Protein AF-A0A4U9HFF2-F1 (afdb_monomer)

Mean predicted aligned error: 5.57 Å

Structure (mmCIF, N/CA/C/O backbone):
data_AF-A0A4U9HFF2-F1
#
_entry.id   AF-A0A4U9HFF2-F1
#
loop_
_atom_site.group_PDB
_atom_site.id
_atom_site.type_symbol
_atom_site.label_atom_id
_atom_site.label_alt_id
_atom_site.label_comp_id
_atom_site.label_asym_id
_atom_site.label_entity_id
_atom_site.label_seq_id
_atom_site.pdbx_PDB_ins_code
_atom_site.Cartn_x
_atom_site.Cartn_y
_atom_site.Cartn_z
_atom_site.occupancy
_atom_site.B_iso_or_equiv
_atom_site.auth_seq_id
_atom_site.auth_comp_id
_atom_site.auth_asym_id
_atom_site.auth_atom_id
_atom_site.pdbx_PDB_model_num
ATOM 1 N N . MET A 1 1 ? -16.037 4.080 0.004 1.00 86.56 1 MET A N 1
ATOM 2 C CA . MET A 1 1 ? -14.700 3.949 0.599 1.00 86.56 1 MET A CA 1
ATOM 3 C C . MET A 1 1 ? -14.165 2.612 0.148 1.00 86.56 1 MET A C 1
ATOM 5 O O . MET A 1 1 ? -14.878 1.626 0.295 1.00 86.56 1 MET A O 1
ATOM 9 N N . GLU A 1 2 ? -12.982 2.599 -0.439 1.00 92.25 2 GLU A N 1
ATOM 10 C CA . GLU A 1 2 ? -12.310 1.416 -0.987 1.00 92.25 2 GLU A CA 1
ATOM 11 C C . GLU A 1 2 ? -10.999 1.141 -0.233 1.00 92.25 2 GLU A C 1
ATOM 13 O O . GLU A 1 2 ? -10.560 1.969 0.568 1.00 92.25 2 GLU A O 1
ATOM 18 N N . HIS A 1 3 ? -10.375 -0.024 -0.452 1.00 93.19 3 HIS A N 1
ATOM 19 C CA . HIS A 1 3 ? -9.093 -0.349 0.183 1.00 93.19 3 HIS A CA 1
ATOM 20 C C . HIS A 1 3 ? -8.023 0.704 -0.135 1.00 93.19 3 HIS A C 1
ATOM 22 O O . HIS A 1 3 ? -7.874 1.140 -1.275 1.00 93.19 3 HIS A O 1
ATOM 28 N N . GLY A 1 4 ? -7.256 1.089 0.882 1.00 92.06 4 GLY A N 1
ATOM 29 C CA . GLY A 1 4 ? -6.234 2.128 0.793 1.00 92.06 4 GLY A CA 1
ATOM 30 C C . GLY A 1 4 ? -6.770 3.554 0.956 1.00 92.06 4 GLY A C 1
ATOM 31 O O . GLY A 1 4 ? -5.968 4.483 1.041 1.00 92.06 4 GLY A O 1
ATOM 32 N N . GLU A 1 5 ? -8.089 3.753 1.047 1.00 94.12 5 GLU A N 1
ATOM 33 C CA . GLU A 1 5 ? -8.682 5.066 1.305 1.00 94.12 5 GLU A CA 1
ATOM 34 C C . GLU A 1 5 ? -8.820 5.364 2.802 1.00 94.12 5 GLU A C 1
ATOM 36 O O . GLU A 1 5 ? -9.007 4.474 3.638 1.00 94.12 5 GLU A O 1
ATOM 41 N N . PHE A 1 6 ? -8.780 6.655 3.132 1.00 95.94 6 PHE A N 1
ATOM 42 C CA . PHE A 1 6 ? -9.095 7.159 4.462 1.00 95.94 6 PHE A CA 1
ATOM 43 C C . PHE A 1 6 ? -9.809 8.512 4.386 1.00 95.94 6 PHE A C 1
ATOM 45 O O . PHE A 1 6 ? -9.678 9.254 3.411 1.00 95.94 6 PHE A O 1
ATOM 52 N N . ALA A 1 7 ? -10.553 8.849 5.435 1.00 95.62 7 ALA A N 1
ATOM 53 C CA . ALA A 1 7 ? -11.247 10.118 5.580 1.00 95.62 7 ALA A CA 1
ATOM 54 C C . ALA A 1 7 ? -11.169 10.617 7.026 1.00 95.62 7 ALA A C 1
ATOM 56 O O . ALA A 1 7 ? -11.411 9.866 7.969 1.00 95.62 7 ALA A O 1
ATOM 57 N N . THR A 1 8 ? -10.883 11.906 7.203 1.00 95.75 8 THR A N 1
ATOM 58 C CA . THR A 1 8 ? -10.850 12.558 8.518 1.00 95.75 8 THR A CA 1
ATOM 59 C C . THR A 1 8 ? -12.093 13.415 8.734 1.00 95.75 8 THR A C 1
ATOM 61 O O . THR A 1 8 ? -12.532 14.146 7.843 1.00 95.75 8 THR A O 1
ATOM 64 N N . ARG A 1 9 ? -12.695 13.324 9.924 1.00 92.81 9 ARG A N 1
ATOM 65 C CA . ARG A 1 9 ? -13.892 14.082 10.321 1.00 92.81 9 ARG A CA 1
ATOM 66 C C . ARG A 1 9 ? -13.809 14.462 11.798 1.00 92.81 9 ARG A C 1
ATOM 68 O O . ARG A 1 9 ? -14.327 13.758 12.661 1.00 92.81 9 ARG A O 1
ATOM 75 N N . GLY A 1 10 ? -13.172 15.596 12.087 1.00 93.12 10 GLY A N 1
ATOM 76 C CA . GLY A 1 10 ? -12.954 16.038 13.466 1.00 93.12 10 GLY A CA 1
ATOM 77 C C . GLY A 1 10 ? -12.071 15.042 14.216 1.00 93.12 10 GLY A C 1
ATOM 78 O O . GLY A 1 10 ? -10.942 14.812 13.796 1.00 93.12 10 GLY A O 1
ATOM 79 N N . ALA A 1 11 ? -12.611 14.445 15.279 1.00 94.69 11 ALA A N 1
ATOM 80 C CA . ALA A 1 11 ? -11.945 13.419 16.083 1.00 94.69 11 ALA A CA 1
ATOM 81 C C . ALA A 1 11 ? -12.014 12.002 1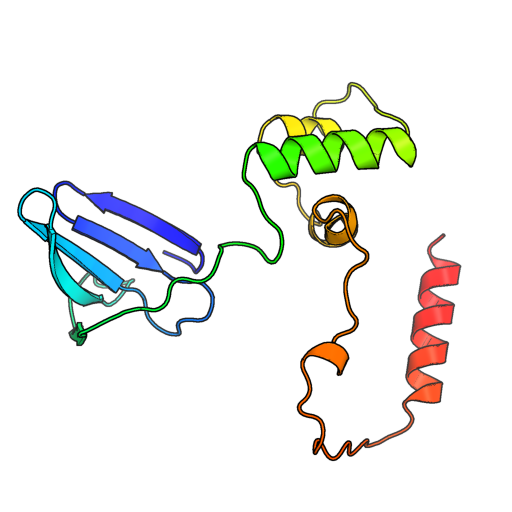5.479 1.00 94.69 11 ALA A C 1
ATOM 83 O O . ALA A 1 11 ? -11.469 11.072 16.054 1.00 94.69 11 ALA A O 1
ATOM 84 N N . LEU A 1 12 ? -12.676 11.817 14.331 1.00 95.56 12 LEU A N 1
ATOM 85 C CA . LEU A 1 12 ? -12.808 10.508 13.690 1.00 95.56 12 LEU A CA 1
ATOM 86 C C . LEU A 1 12 ? -11.865 10.367 12.493 1.00 95.56 12 LEU A C 1
ATOM 88 O O . LEU A 1 12 ? -11.793 11.258 11.639 1.00 95.56 12 LEU A O 1
ATOM 92 N N . LEU A 1 13 ? -11.229 9.206 12.379 1.00 96.88 13 LEU A N 1
ATOM 93 C CA . LEU A 1 13 ? -10.519 8.750 11.186 1.00 96.88 13 LEU A CA 1
ATOM 94 C C . LEU A 1 13 ? -11.139 7.437 10.712 1.00 96.88 13 LEU A C 1
ATOM 96 O O . LEU A 1 13 ? -11.013 6.406 11.366 1.00 96.88 13 LEU A O 1
ATOM 100 N N . ASP A 1 14 ? -11.780 7.474 9.554 1.00 96.81 14 ASP A N 1
ATOM 101 C CA . ASP A 1 14 ? -12.217 6.272 8.853 1.00 96.81 14 ASP A CA 1
ATOM 102 C C . ASP A 1 14 ? -11.095 5.836 7.916 1.00 96.81 14 ASP A C 1
ATOM 104 O O . ASP A 1 14 ? -10.554 6.667 7.189 1.00 96.81 14 ASP A O 1
ATOM 108 N N . LEU A 1 15 ? -10.753 4.553 7.897 1.00 96.12 15 LEU A N 1
ATOM 109 C CA . LEU A 1 15 ? -9.789 4.009 6.948 1.00 96.12 15 LEU A CA 1
ATOM 110 C C . LEU A 1 15 ? -10.134 2.574 6.554 1.00 96.12 15 LEU A C 1
ATOM 112 O O . LEU A 1 15 ? -10.670 1.807 7.356 1.00 96.12 15 LEU A O 1
ATOM 116 N N . TYR A 1 16 ? -9.798 2.201 5.322 1.00 96.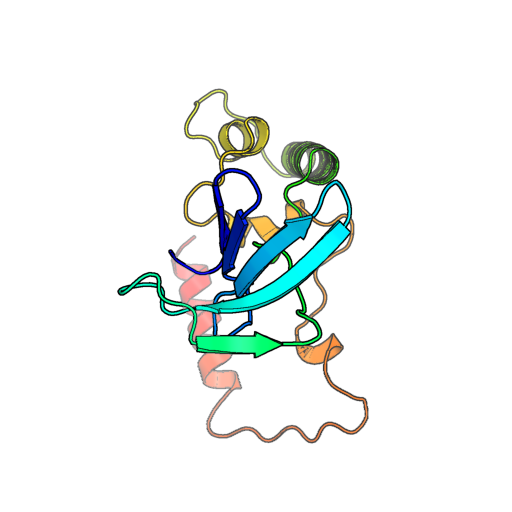12 16 TYR A N 1
ATOM 117 C CA . TYR A 1 16 ? -9.889 0.823 4.849 1.00 96.12 16 TYR A CA 1
ATOM 118 C C . TYR A 1 16 ? -8.478 0.276 4.596 1.00 96.12 16 TYR A C 1
ATOM 120 O O . TYR A 1 16 ? -7.887 0.563 3.552 1.00 96.12 16 TYR A O 1
ATOM 128 N N . PRO A 1 17 ? -7.888 -0.494 5.526 1.00 95.69 17 PRO A N 1
ATOM 129 C CA . PRO A 1 17 ? -6.550 -1.036 5.330 1.00 95.69 17 PRO A CA 1
ATOM 130 C C . PRO A 1 17 ? -6.461 -1.941 4.098 1.00 95.69 17 PRO A C 1
ATOM 132 O O . PRO A 1 17 ? -7.370 -2.728 3.816 1.00 95.69 17 PRO A O 1
ATOM 135 N N . MET A 1 18 ? -5.318 -1.895 3.413 1.00 94.88 18 MET A N 1
ATOM 136 C CA . MET A 1 18 ? -4.970 -2.935 2.446 1.00 94.88 18 MET A CA 1
ATOM 137 C C . MET A 1 18 ? -4.818 -4.275 3.175 1.00 94.88 18 MET A C 1
ATOM 139 O O . MET A 1 18 ? -4.143 -4.355 4.201 1.00 94.88 18 MET A O 1
ATOM 143 N N . GLY A 1 19 ? -5.444 -5.327 2.643 1.00 90.62 19 GLY A N 1
ATOM 144 C CA . GLY A 1 19 ? -5.383 -6.681 3.205 1.00 90.62 19 GLY A CA 1
ATOM 145 C C . GLY A 1 19 ? -6.297 -6.945 4.409 1.00 90.62 19 GLY A C 1
ATOM 146 O O . GLY A 1 19 ? -6.266 -8.055 4.932 1.00 90.62 19 GLY A O 1
ATOM 147 N N . SER A 1 20 ? -7.097 -5.966 4.841 1.00 93.44 20 SER A N 1
ATOM 148 C CA . SER A 1 20 ? -8.213 -6.189 5.771 1.00 93.44 20 SER A CA 1
ATOM 149 C C . SER A 1 20 ? -9.491 -6.445 4.987 1.00 93.44 20 SER A C 1
ATOM 151 O O . SER A 1 20 ? -9.715 -5.757 4.001 1.00 93.44 20 SER A O 1
ATOM 153 N N . ASP A 1 21 ? -10.355 -7.351 5.444 1.00 92.62 21 ASP A N 1
ATOM 154 C CA . ASP A 1 21 ? -11.686 -7.542 4.849 1.00 92.62 21 ASP A CA 1
ATOM 155 C C . ASP A 1 21 ? -12.670 -6.429 5.255 1.00 92.62 21 ASP A C 1
ATOM 157 O O . ASP A 1 21 ? -13.635 -6.161 4.544 1.00 92.62 21 ASP A O 1
ATOM 161 N N . GLU A 1 22 ? -12.409 -5.734 6.365 1.00 95.00 22 GLU A N 1
ATOM 162 C CA . GLU A 1 22 ? -13.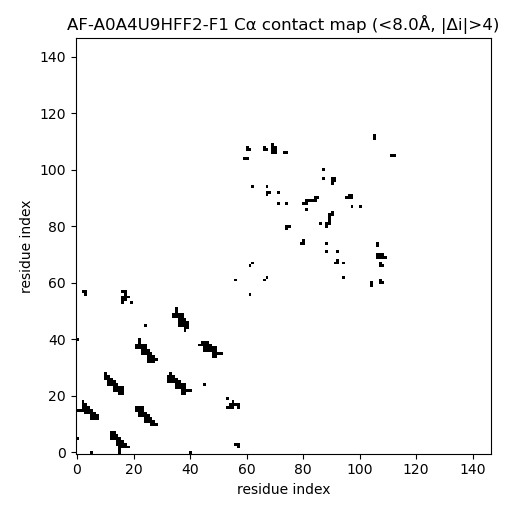316 -4.749 6.965 1.00 95.00 22 GLU A CA 1
ATOM 163 C C . GLU A 1 22 ? -12.665 -3.356 7.097 1.00 95.00 22 GLU A C 1
ATOM 165 O O . GLU A 1 22 ? -11.444 -3.259 7.295 1.00 95.00 22 GLU A O 1
ATOM 170 N N . PRO A 1 23 ? -13.450 -2.265 7.008 1.00 96.88 23 PRO A N 1
ATOM 171 C CA . PRO A 1 23 ? -12.985 -0.914 7.296 1.00 96.88 23 PRO A CA 1
ATOM 172 C C . PRO A 1 23 ? -13.090 -0.590 8.794 1.00 96.88 23 PRO A C 1
ATOM 174 O O . PRO A 1 23 ? -13.942 -1.116 9.518 1.00 96.88 23 PRO A O 1
ATOM 177 N N . TYR A 1 24 ? -12.278 0.361 9.247 1.00 97.38 24 TYR A N 1
ATOM 178 C CA . TYR A 1 24 ? -12.220 0.763 10.647 1.00 97.38 24 TYR A CA 1
ATOM 179 C C . TYR A 1 24 ? -12.432 2.261 10.814 1.00 97.38 24 TYR A C 1
ATOM 181 O O . TYR A 1 24 ? -11.995 3.072 10.000 1.00 97.38 24 TYR A O 1
ATOM 189 N N . ARG A 1 25 ? -13.091 2.621 11.909 1.00 97.38 25 ARG A N 1
ATOM 190 C CA . ARG A 1 25 ? -13.212 3.975 12.427 1.00 97.38 25 ARG A CA 1
ATOM 191 C C . ARG A 1 25 ? -12.410 4.067 13.714 1.00 97.38 25 ARG A C 1
ATOM 193 O O . ARG A 1 25 ? -12.649 3.301 14.646 1.00 97.38 25 ARG A O 1
ATOM 200 N N . ILE A 1 26 ? -11.481 5.006 13.737 1.00 97.19 26 ILE A N 1
ATOM 201 C CA . ILE A 1 26 ? -10.683 5.375 14.898 1.00 97.19 26 ILE A CA 1
ATOM 202 C C . ILE A 1 26 ? -11.306 6.631 15.494 1.00 97.19 26 ILE A C 1
ATOM 204 O O . ILE A 1 26 ? -11.485 7.618 14.778 1.00 97.19 26 ILE A O 1
ATOM 208 N N . ASP A 1 27 ? -11.657 6.573 16.773 1.00 96.88 27 ASP A N 1
ATOM 209 C CA . ASP A 1 27 ? -12.067 7.733 17.560 1.00 96.88 27 ASP A CA 1
ATOM 210 C C . ASP A 1 27 ? -10.883 8.212 18.400 1.00 96.88 27 ASP A C 1
ATOM 212 O O . ASP A 1 27 ? -10.222 7.402 19.055 1.00 96.88 27 ASP A O 1
ATOM 216 N N . PHE A 1 28 ? -10.595 9.507 18.341 1.00 97.50 28 PHE A N 1
ATOM 217 C CA . PHE A 1 28 ? -9.489 10.131 19.055 1.00 97.50 28 PHE A CA 1
ATOM 218 C C . PHE A 1 28 ? -10.000 10.954 20.235 1.00 97.50 28 PHE A C 1
ATOM 220 O O . PHE A 1 28 ? -10.909 11.776 20.097 1.00 97.50 28 PHE A O 1
ATOM 227 N N . PHE A 1 29 ? -9.339 10.808 21.378 1.00 96.38 29 PHE A N 1
ATOM 228 C CA . PHE A 1 29 ? -9.482 11.712 22.509 1.00 96.38 29 PHE A CA 1
ATOM 229 C C . PHE A 1 29 ? -8.149 12.428 22.734 1.00 96.38 29 PHE A C 1
ATOM 231 O O . PHE A 1 29 ? -7.175 11.826 23.172 1.00 96.38 29 PHE A O 1
ATOM 238 N N . ASP A 1 30 ? -8.122 13.720 22.402 1.00 93.94 30 ASP A N 1
ATOM 239 C CA . ASP A 1 30 ? -6.895 14.524 22.327 1.00 93.94 30 ASP A CA 1
ATOM 240 C C . ASP A 1 30 ? -5.875 13.930 21.331 1.00 93.94 30 ASP A C 1
ATOM 242 O O . ASP A 1 30 ? -6.155 13.896 20.129 1.00 93.94 30 ASP A O 1
ATOM 246 N N . ASP A 1 31 ? -4.723 13.452 21.802 1.00 93.62 31 ASP A N 1
ATOM 247 C CA . ASP A 1 31 ? -3.667 12.820 21.007 1.00 93.62 31 ASP A CA 1
ATOM 248 C C . ASP A 1 31 ? -3.629 11.285 21.131 1.00 93.62 31 ASP A C 1
ATOM 250 O O . ASP A 1 31 ? -2.743 10.639 20.562 1.00 93.62 31 ASP A O 1
ATOM 254 N N . GLU A 1 32 ? -4.615 10.686 21.805 1.00 96.06 32 GLU A N 1
ATOM 255 C CA . GLU A 1 32 ? -4.716 9.243 22.022 1.00 96.06 32 GLU A CA 1
ATOM 256 C C . GLU A 1 32 ? -5.895 8.613 21.262 1.00 96.06 32 GLU A C 1
ATOM 258 O O . GLU A 1 32 ? -6.927 9.238 21.006 1.00 96.06 32 GLU A O 1
ATOM 263 N N . ILE A 1 33 ? -5.737 7.339 20.889 1.00 97.06 33 ILE A N 1
ATOM 264 C CA . ILE A 1 33 ? -6.830 6.534 20.332 1.00 97.06 33 ILE A CA 1
ATOM 265 C C . ILE A 1 33 ? -7.738 6.110 21.490 1.00 97.06 33 ILE A C 1
ATOM 267 O O . ILE A 1 33 ? -7.304 5.354 22.356 1.00 97.06 33 ILE A O 1
ATOM 271 N N . ASP A 1 34 ? -8.992 6.557 21.470 1.00 96.94 34 ASP A N 1
ATOM 272 C CA . ASP A 1 34 ? -10.011 6.189 22.459 1.00 96.94 34 ASP A CA 1
ATOM 273 C C . ASP A 1 34 ? -10.675 4.852 22.104 1.00 96.94 34 ASP A C 1
ATOM 275 O O . ASP A 1 34 ? -10.774 3.956 22.939 1.00 96.94 34 ASP A O 1
ATOM 279 N N . SER A 1 35 ? -11.090 4.675 20.842 1.00 96.94 35 SER A N 1
ATOM 280 C CA . SER A 1 35 ? -11.663 3.402 20.388 1.00 96.94 35 SER A CA 1
ATOM 281 C C . SER A 1 35 ? -11.417 3.101 18.910 1.00 96.94 35 SER A C 1
ATOM 283 O O . SER A 1 35 ? -11.288 3.993 18.070 1.00 96.94 35 SER A O 1
ATOM 285 N N . LEU A 1 36 ? -11.381 1.806 18.586 1.00 97.69 36 LEU A N 1
ATOM 286 C CA . LEU A 1 36 ? -11.282 1.276 17.227 1.00 97.69 36 LEU A CA 1
ATOM 287 C C . LEU A 1 36 ? -12.524 0.444 16.940 1.00 97.69 36 LEU A C 1
ATOM 289 O O . LEU A 1 36 ? -12.852 -0.484 17.681 1.00 97.69 36 LEU A O 1
ATOM 293 N N . ARG A 1 37 ? -13.241 0.760 15.866 1.00 97.56 37 ARG A N 1
ATOM 294 C CA . ARG A 1 37 ? -14.514 0.102 15.572 1.00 97.56 37 ARG A CA 1
ATOM 295 C C . ARG A 1 37 ? -14.624 -0.270 14.108 1.00 97.56 37 ARG A C 1
ATOM 297 O O . ARG A 1 37 ? -14.296 0.529 13.240 1.00 97.56 37 ARG A O 1
ATOM 304 N N . ILE A 1 38 ? -15.145 -1.456 13.833 1.00 97.31 38 ILE A N 1
ATOM 305 C CA . ILE A 1 38 ? -15.581 -1.839 12.492 1.00 97.31 38 ILE A CA 1
ATOM 306 C C . ILE A 1 38 ? -16.845 -1.045 12.169 1.00 97.31 38 ILE A C 1
ATOM 308 O O . ILE A 1 38 ? -17.709 -0.856 13.035 1.00 97.31 38 ILE A O 1
ATOM 312 N N . PHE A 1 39 ? -16.977 -0.578 10.933 1.00 95.81 39 PHE A N 1
ATOM 313 C CA . PHE A 1 39 ? -18.186 0.103 10.485 1.00 95.81 39 PHE A CA 1
ATOM 314 C C . PHE A 1 39 ? -18.608 -0.352 9.090 1.00 95.81 39 PHE A C 1
ATOM 316 O O . PHE A 1 39 ? -17.817 -0.869 8.315 1.00 95.81 39 PHE A O 1
ATOM 323 N N . ASP A 1 40 ? -19.878 -0.165 8.767 1.00 94.19 40 ASP A N 1
ATOM 324 C CA . ASP A 1 40 ? -20.414 -0.482 7.449 1.00 94.19 40 ASP A CA 1
ATOM 325 C C . ASP A 1 40 ? -20.248 0.720 6.503 1.00 94.19 40 ASP A C 1
ATOM 327 O O . ASP A 1 40 ? -20.709 1.824 6.815 1.00 94.19 40 ASP A O 1
ATOM 331 N N . VAL A 1 41 ? -19.578 0.531 5.358 1.00 91.50 41 VAL A N 1
ATOM 332 C CA . VAL A 1 41 ? -19.261 1.631 4.422 1.00 91.50 41 VAL A CA 1
ATOM 333 C C . VAL A 1 41 ? -20.506 2.292 3.832 1.00 91.50 41 VAL A C 1
ATOM 335 O O . VAL A 1 41 ? -20.491 3.507 3.614 1.00 91.50 41 VAL A O 1
ATOM 338 N N . ASP A 1 42 ? -21.576 1.523 3.618 1.00 91.00 42 ASP A N 1
ATOM 339 C CA . ASP A 1 42 ? -22.799 1.980 2.955 1.00 91.00 42 ASP A CA 1
ATOM 340 C C . ASP A 1 42 ? -23.697 2.770 3.914 1.00 91.00 42 ASP A C 1
ATOM 342 O O . ASP A 1 42 ? -24.117 3.891 3.625 1.00 91.00 42 ASP A O 1
ATOM 346 N N . SER A 1 43 ? -23.977 2.208 5.090 1.00 93.19 43 SER A N 1
ATOM 347 C CA . SER A 1 43 ? -24.829 2.821 6.111 1.00 93.19 43 SER A CA 1
ATOM 348 C C . SER A 1 43 ? -24.088 3.790 7.030 1.00 93.19 43 SER A C 1
ATOM 350 O O . SER A 1 43 ? -24.737 4.541 7.761 1.00 93.19 43 SER A O 1
ATOM 352 N N . GLN A 1 44 ? -22.750 3.787 7.014 1.00 90.56 44 GLN A N 1
ATOM 353 C CA . GLN A 1 44 ? -21.871 4.590 7.876 1.00 90.56 44 GLN A CA 1
ATOM 354 C C . GLN A 1 44 ? -22.024 4.304 9.381 1.00 90.56 44 GLN A C 1
ATOM 356 O O . GLN A 1 44 ? -21.591 5.103 10.224 1.00 90.56 44 GLN A O 1
ATOM 361 N N . ARG A 1 45 ? -22.621 3.160 9.736 1.00 93.50 45 ARG A N 1
ATOM 362 C CA . ARG A 1 45 ? -22.888 2.755 11.120 1.00 93.50 45 ARG A CA 1
ATOM 363 C C . ARG A 1 45 ? -21.790 1.853 11.659 1.00 93.50 45 ARG A C 1
ATOM 365 O O . ARG A 1 45 ? -21.349 0.923 10.995 1.00 93.50 45 ARG A O 1
ATOM 372 N N . THR A 1 46 ? -21.413 2.103 12.903 1.00 93.00 46 THR A N 1
ATOM 373 C CA . THR A 1 46 ? -20.538 1.235 13.688 1.00 93.00 46 THR A CA 1
ATOM 374 C C . THR A 1 46 ? -21.185 -0.133 13.921 1.00 93.00 46 THR A C 1
ATOM 376 O O . THR A 1 46 ? -22.381 -0.203 14.218 1.00 93.00 46 THR A O 1
ATOM 379 N N . LEU A 1 47 ? -20.387 -1.196 13.829 1.00 94.19 47 LEU A N 1
ATOM 380 C CA . LEU A 1 47 ? -20.793 -2.583 14.042 1.00 94.19 47 LEU A CA 1
ATOM 381 C C . LEU A 1 47 ? -20.257 -3.130 15.373 1.00 94.19 47 LEU A C 1
ATOM 383 O O . LEU A 1 47 ? -21.035 -3.370 16.294 1.00 94.19 47 LEU A O 1
ATOM 387 N N . SER A 1 48 ? -18.939 -3.287 15.494 1.00 95.44 48 SER A N 1
ATOM 388 C CA . SER A 1 48 ? -18.278 -3.870 16.670 1.00 95.44 48 SER A CA 1
ATOM 389 C C . SER A 1 48 ? -16.950 -3.185 16.977 1.00 95.44 48 SER A C 1
ATOM 391 O O . SER A 1 48 ? -16.353 -2.548 16.114 1.00 95.44 48 SER A O 1
ATOM 393 N N . GLU A 1 49 ? -16.498 -3.301 18.221 1.00 97.31 49 GLU A N 1
ATOM 394 C CA . GLU A 1 49 ? -15.229 -2.744 18.700 1.00 97.31 49 GLU A CA 1
ATOM 395 C C . GLU A 1 49 ? -14.101 -3.777 18.585 1.00 97.31 49 GLU A C 1
ATOM 397 O O . GLU A 1 49 ? -14.349 -4.977 18.724 1.00 97.31 49 GLU A O 1
ATOM 402 N N . VAL A 1 50 ? -12.881 -3.318 18.305 1.00 97.25 50 VAL A N 1
ATOM 403 C CA . VAL A 1 50 ? -11.677 -4.151 18.170 1.00 97.25 50 VAL A CA 1
ATOM 404 C C . VAL A 1 50 ? -10.530 -3.561 18.986 1.00 97.25 50 VAL A C 1
ATOM 406 O O . VAL A 1 50 ? -10.459 -2.355 19.184 1.00 97.25 50 VAL A O 1
ATOM 409 N N . GLU A 1 51 ? -9.614 -4.405 19.458 1.00 96.69 51 GLU A N 1
ATOM 410 C CA . GLU A 1 51 ? -8.494 -3.950 20.298 1.00 96.69 51 GLU A CA 1
ATOM 411 C C . GLU A 1 51 ? -7.316 -3.400 19.486 1.00 96.69 51 GLU A C 1
ATOM 413 O O . GLU A 1 51 ? -6.560 -2.556 19.959 1.00 96.69 51 GLU A O 1
ATOM 418 N N . SER A 1 52 ? -7.118 -3.901 18.266 1.00 95.81 52 SER A N 1
ATOM 419 C CA . SER A 1 52 ? -6.007 -3.497 17.407 1.00 95.81 52 SER A CA 1
ATOM 420 C C . SER A 1 52 ? -6.327 -3.740 15.938 1.00 95.81 52 SER A C 1
ATOM 422 O O . SER A 1 52 ? -7.193 -4.549 15.600 1.00 95.81 52 SER A O 1
ATOM 424 N N . ILE A 1 53 ? -5.607 -3.035 15.067 1.00 95.00 53 ILE A N 1
ATOM 425 C CA . ILE A 1 53 ? -5.661 -3.204 13.614 1.00 95.00 53 ILE A CA 1
ATOM 426 C C . ILE A 1 53 ? -4.239 -3.321 13.065 1.00 95.00 53 ILE A C 1
ATOM 428 O O . ILE A 1 53 ? -3.300 -2.755 13.627 1.00 95.00 53 ILE A O 1
ATOM 432 N N . ASN A 1 54 ? -4.079 -4.032 11.950 1.00 94.31 54 ASN A N 1
ATOM 433 C CA . ASN A 1 54 ? -2.830 -4.050 11.196 1.00 94.31 54 ASN A CA 1
ATOM 434 C C . ASN A 1 54 ? -2.998 -3.216 9.924 1.00 94.31 54 ASN A C 1
ATOM 436 O O . ASN A 1 54 ? -3.906 -3.473 9.134 1.00 94.31 54 ASN A O 1
ATOM 440 N N . LEU A 1 55 ? -2.126 -2.230 9.724 1.00 94.75 55 LEU A N 1
ATOM 441 C CA . LEU A 1 55 ? -2.174 -1.343 8.568 1.00 94.75 55 LEU A CA 1
ATOM 442 C C . LEU A 1 55 ? -1.000 -1.641 7.637 1.00 94.75 55 LEU A C 1
ATOM 444 O O . LEU A 1 55 ? 0.145 -1.296 7.930 1.00 94.75 55 LEU A O 1
ATOM 448 N N . LEU A 1 56 ? -1.295 -2.283 6.508 1.00 94.75 56 LEU A N 1
ATOM 449 C CA . LEU A 1 56 ? -0.321 -2.470 5.439 1.00 94.75 56 LEU A CA 1
ATOM 450 C C . LEU A 1 56 ? -0.207 -1.200 4.576 1.00 94.75 56 LEU A C 1
ATOM 452 O O . LEU A 1 56 ? -1.157 -0.414 4.511 1.00 94.75 56 LEU A O 1
ATOM 456 N N . PRO A 1 57 ? 0.931 -0.994 3.887 1.00 93.75 57 PRO A N 1
ATOM 457 C CA . PRO A 1 57 ? 1.074 0.086 2.915 1.00 93.75 57 PRO A CA 1
ATOM 458 C C . PRO A 1 57 ? 0.004 0.035 1.815 1.00 93.75 57 PRO A C 1
ATOM 460 O O . PRO A 1 57 ? -0.459 -1.038 1.435 1.00 93.75 57 PRO A O 1
ATOM 463 N N . ALA A 1 58 ? -0.337 1.200 1.255 1.00 89.31 58 ALA A N 1
ATOM 464 C CA . ALA A 1 58 ? -1.337 1.322 0.189 1.00 89.31 58 ALA A CA 1
ATOM 465 C C . ALA A 1 58 ? -0.919 0.653 -1.139 1.00 89.31 58 ALA A C 1
ATOM 467 O O . ALA A 1 58 ? -1.771 0.283 -1.940 1.00 89.31 58 ALA A O 1
ATOM 468 N N . HIS A 1 59 ? 0.389 0.493 -1.369 1.00 92.44 59 HIS A N 1
ATOM 469 C CA . HIS A 1 59 ? 0.956 -0.076 -2.591 1.00 92.44 59 HIS A CA 1
ATOM 470 C C . HIS A 1 59 ? 2.047 -1.102 -2.271 1.00 92.44 59 HIS A C 1
ATOM 472 O O . HIS A 1 59 ? 2.667 -1.067 -1.209 1.00 92.44 59 HIS A O 1
ATOM 478 N N . GLU A 1 60 ? 2.352 -1.963 -3.242 1.00 94.75 60 GLU A N 1
ATOM 479 C CA . GLU A 1 60 ? 3.450 -2.941 -3.168 1.00 94.75 60 GLU A CA 1
ATOM 480 C C . GLU A 1 60 ? 4.851 -2.315 -3.350 1.00 94.75 60 GLU A C 1
ATOM 482 O O . GLU A 1 60 ? 5.854 -3.020 -3.479 1.00 94.75 60 GLU A O 1
ATOM 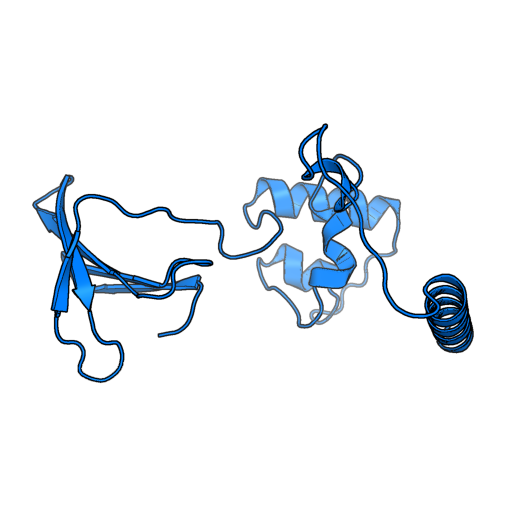487 N N . PHE A 1 61 ? 4.938 -0.987 -3.392 1.00 96.44 61 PHE A N 1
ATOM 488 C CA . PHE A 1 61 ? 6.176 -0.217 -3.445 1.00 96.44 61 PHE A CA 1
ATOM 489 C C . PHE A 1 61 ? 6.049 1.055 -2.599 1.00 96.44 61 PHE A C 1
ATOM 491 O O . PHE A 1 61 ? 4.943 1.571 -2.417 1.00 96.44 61 PHE A O 1
ATOM 498 N N . PRO A 1 62 ? 7.164 1.577 -2.062 1.00 96.56 62 PRO A N 1
ATOM 499 C CA . PRO A 1 62 ? 7.135 2.796 -1.268 1.00 96.56 62 PRO A CA 1
ATOM 500 C C . PRO A 1 62 ? 6.810 4.024 -2.133 1.00 96.56 62 PRO A C 1
ATOM 502 O O . PRO A 1 62 ? 7.259 4.142 -3.272 1.00 96.56 62 PRO A O 1
ATOM 505 N N . THR A 1 63 ? 6.043 4.957 -1.569 1.00 96.00 63 THR A N 1
ATOM 506 C CA . THR A 1 63 ? 5.558 6.176 -2.246 1.00 96.00 63 THR A CA 1
ATOM 507 C C . THR A 1 63 ? 6.017 7.469 -1.570 1.00 96.00 63 THR A C 1
ATOM 509 O O . THR A 1 63 ? 5.569 8.563 -1.921 1.00 96.00 63 THR A O 1
ATOM 512 N N . ASP A 1 64 ? 6.916 7.361 -0.590 1.00 96.38 64 ASP A N 1
ATOM 513 C CA . ASP A 1 64 ? 7.477 8.505 0.116 1.00 96.38 64 ASP A CA 1
ATOM 514 C C . ASP A 1 64 ? 8.487 9.283 -0.751 1.00 96.38 64 ASP A C 1
ATOM 516 O O . ASP A 1 64 ? 8.853 8.895 -1.864 1.00 96.38 64 ASP A O 1
ATOM 520 N N . LYS A 1 65 ? 8.945 10.434 -0.244 1.00 97.31 65 LYS A N 1
ATOM 521 C CA . LYS A 1 65 ? 9.880 11.298 -0.984 1.00 97.31 65 LYS A CA 1
ATOM 522 C C . LYS A 1 65 ? 11.180 10.572 -1.340 1.00 97.31 65 LYS A C 1
ATOM 524 O O . LYS A 1 65 ? 11.682 10.749 -2.447 1.00 97.31 65 LYS A O 1
ATOM 529 N N . ASN A 1 66 ? 11.680 9.731 -0.435 1.00 97.81 66 ASN A N 1
ATOM 530 C CA . ASN A 1 66 ? 12.906 8.965 -0.644 1.00 97.81 66 ASN A CA 1
ATOM 531 C C . ASN A 1 66 ? 12.740 7.952 -1.786 1.00 97.81 66 ASN A C 1
ATOM 533 O O . ASN A 1 66 ? 13.613 7.841 -2.647 1.00 97.81 66 ASN A O 1
ATOM 537 N N . ALA A 1 67 ? 11.603 7.256 -1.845 1.00 97.44 67 ALA A N 1
ATOM 538 C CA . ALA A 1 67 ? 11.290 6.333 -2.927 1.00 97.44 67 ALA A CA 1
ATOM 539 C C . ALA A 1 67 ? 11.148 7.038 -4.279 1.00 97.44 67 ALA A C 1
ATOM 541 O O . ALA A 1 67 ? 11.649 6.539 -5.286 1.00 97.44 67 ALA A O 1
ATOM 542 N N . ILE A 1 68 ? 10.535 8.226 -4.315 1.00 98.19 68 ILE A N 1
ATOM 543 C CA . ILE A 1 68 ? 10.435 9.040 -5.538 1.00 98.19 68 ILE A CA 1
ATOM 544 C C . ILE A 1 68 ? 11.827 9.480 -6.015 1.00 98.19 68 ILE A C 1
ATOM 546 O O . ILE A 1 68 ? 12.113 9.454 -7.216 1.00 98.19 68 ILE A O 1
ATOM 550 N N . GLU A 1 69 ? 12.714 9.880 -5.104 1.00 98.38 69 GLU A N 1
ATOM 551 C CA . GLU A 1 69 ? 14.097 10.237 -5.437 1.00 98.38 69 GLU A CA 1
ATOM 552 C C . GLU A 1 69 ? 14.884 9.044 -5.987 1.00 98.38 69 GLU A C 1
ATOM 554 O O . GLU A 1 69 ? 15.547 9.178 -7.023 1.00 98.38 69 GLU A O 1
ATOM 559 N N . LEU A 1 70 ? 14.752 7.876 -5.353 1.00 98.44 70 LEU A N 1
ATOM 560 C CA . LEU A 1 70 ? 15.354 6.626 -5.807 1.00 98.44 70 LEU A CA 1
ATOM 561 C C . LEU A 1 70 ? 14.848 6.240 -7.200 1.00 98.44 70 LEU A C 1
ATOM 563 O O . LEU A 1 70 ? 15.659 6.042 -8.105 1.00 98.44 70 LEU A O 1
ATOM 567 N N . PHE A 1 71 ? 13.529 6.229 -7.399 1.00 98.38 71 PHE A N 1
ATOM 568 C CA . PHE A 1 71 ? 12.898 5.977 -8.693 1.00 98.38 71 PHE A CA 1
ATOM 569 C C . PHE A 1 71 ? 13.460 6.900 -9.771 1.00 98.38 71 PHE A C 1
ATOM 571 O O . PHE A 1 71 ? 13.860 6.455 -10.845 1.00 98.38 71 PHE A O 1
ATOM 578 N N . ARG A 1 72 ? 13.555 8.203 -9.480 1.00 98.19 72 ARG A N 1
ATOM 579 C CA . ARG A 1 72 ? 14.097 9.192 -10.418 1.00 98.19 72 ARG A CA 1
ATOM 580 C C . ARG A 1 72 ? 15.572 8.954 -10.730 1.00 98.19 72 ARG A C 1
ATOM 582 O O . ARG A 1 72 ? 15.987 9.267 -11.845 1.00 98.19 72 ARG A O 1
ATOM 589 N N . SER A 1 73 ? 16.365 8.481 -9.770 1.00 98.31 73 SER A N 1
ATOM 590 C CA . SER A 1 73 ? 17.767 8.122 -10.008 1.00 98.31 73 SER A CA 1
ATOM 591 C C . SER A 1 73 ? 17.875 6.904 -10.909 1.00 98.31 73 SER A C 1
ATOM 593 O O . SER A 1 73 ? 18.437 7.019 -11.995 1.00 98.31 73 SER A O 1
ATOM 595 N N . GLN A 1 74 ? 17.239 5.798 -10.522 1.00 98.25 74 GLN A N 1
ATOM 596 C CA . GLN A 1 74 ? 17.291 4.545 -11.272 1.00 98.25 74 GLN A CA 1
ATOM 597 C C . GLN A 1 74 ? 16.694 4.686 -12.677 1.00 98.25 74 GLN A C 1
ATOM 599 O O . GLN A 1 74 ? 17.226 4.128 -13.632 1.00 98.25 74 GLN A O 1
ATOM 604 N N . TRP A 1 75 ? 15.647 5.503 -12.845 1.00 98.00 75 TRP A N 1
ATOM 605 C CA . TRP A 1 75 ? 15.101 5.806 -14.168 1.00 98.00 75 TRP A CA 1
ATOM 606 C C . TRP A 1 75 ? 16.148 6.442 -15.081 1.00 98.00 75 TRP A C 1
ATOM 608 O O . TRP A 1 75 ? 16.309 5.998 -16.209 1.00 98.00 75 TRP A O 1
ATOM 618 N N . ARG A 1 76 ? 16.869 7.474 -14.615 1.00 97.69 76 ARG A N 1
ATOM 619 C CA . ARG A 1 76 ? 17.871 8.186 -15.434 1.00 97.69 76 ARG A CA 1
ATOM 620 C C . ARG A 1 76 ? 19.068 7.315 -15.810 1.00 97.69 76 ARG A C 1
ATOM 622 O O . ARG A 1 76 ? 19.752 7.632 -16.775 1.00 97.69 76 ARG A O 1
ATOM 629 N N . GLU A 1 77 ? 19.334 6.265 -15.042 1.00 96.88 77 GLU A N 1
ATOM 630 C CA . GLU A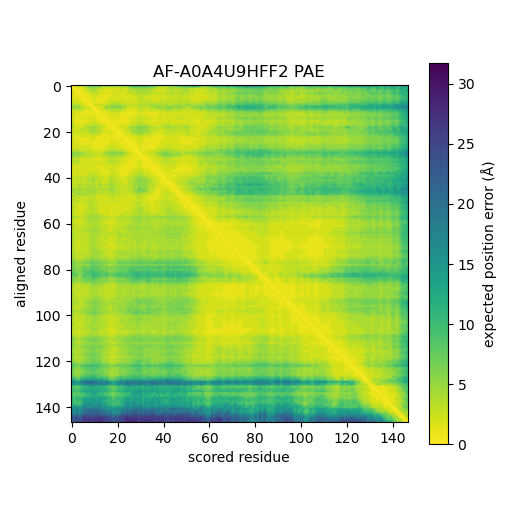 1 77 ? 20.404 5.308 -15.327 1.00 96.88 77 GLU A CA 1
ATOM 631 C C . GLU A 1 77 ? 20.024 4.320 -16.438 1.00 96.88 77 GLU A C 1
ATOM 633 O O . GLU A 1 77 ? 20.905 3.820 -17.134 1.00 96.88 77 GLU A O 1
ATOM 638 N N . GLN A 1 78 ? 18.728 4.049 -16.622 1.00 95.25 78 GLN A N 1
ATOM 639 C CA . GLN A 1 78 ? 18.236 2.995 -17.516 1.00 95.25 78 GLN A CA 1
ATOM 640 C C . GLN A 1 78 ? 17.467 3.527 -18.733 1.00 95.25 78 GLN A C 1
ATOM 642 O O . GLN A 1 78 ? 17.413 2.862 -19.766 1.00 95.25 78 GLN A O 1
ATOM 647 N N . PHE A 1 79 ? 16.874 4.717 -18.629 1.00 96.06 79 PHE A N 1
ATOM 648 C CA . PHE A 1 79 ? 15.934 5.258 -19.605 1.00 96.06 79 PHE A CA 1
ATOM 649 C C . PHE A 1 79 ? 16.135 6.758 -19.831 1.00 96.06 79 PHE A C 1
ATOM 651 O O . PHE A 1 79 ? 16.567 7.512 -18.956 1.00 96.06 79 PHE A O 1
ATOM 658 N N . GLU A 1 80 ? 15.726 7.221 -21.010 1.00 94.31 80 GLU A N 1
ATOM 659 C CA . GLU A 1 80 ? 15.676 8.648 -21.310 1.00 94.31 80 GLU A CA 1
ATOM 660 C C . GLU A 1 80 ? 14.517 9.337 -20.575 1.00 94.31 80 GLU A C 1
ATOM 662 O O . GLU A 1 80 ? 13.471 8.750 -20.275 1.00 94.31 80 GLU A O 1
ATOM 667 N N . VAL A 1 81 ? 14.697 10.625 -20.279 1.00 95.69 8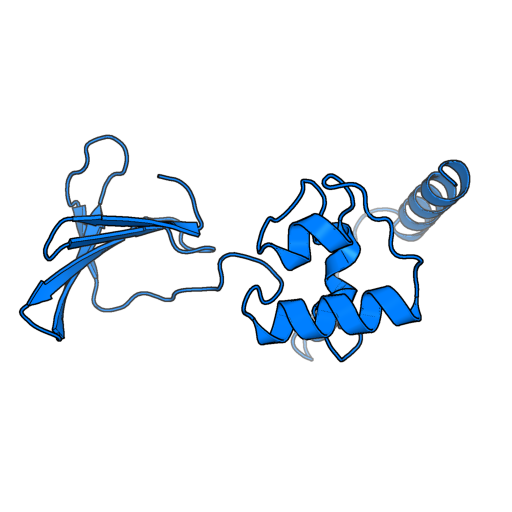1 VAL A N 1
ATOM 668 C CA . VAL A 1 81 ? 13.670 11.449 -19.640 1.00 95.69 81 VAL A CA 1
ATOM 669 C C . VAL A 1 81 ? 13.069 12.397 -20.662 1.00 95.69 81 VAL A C 1
ATOM 671 O O . VAL A 1 81 ? 13.747 13.285 -21.182 1.00 95.69 81 VAL A O 1
ATOM 674 N N . ARG A 1 82 ? 11.759 12.271 -20.882 1.00 94.56 82 ARG A N 1
ATOM 675 C CA . ARG A 1 82 ? 10.986 13.230 -21.673 1.00 94.56 82 ARG A CA 1
ATOM 676 C C . ARG A 1 82 ? 10.350 14.294 -20.782 1.00 94.56 82 ARG A C 1
ATOM 678 O O . ARG A 1 82 ? 10.103 14.077 -19.594 1.00 94.56 82 ARG A O 1
ATOM 685 N N . ARG A 1 83 ? 10.105 15.473 -21.359 1.00 92.69 83 ARG A N 1
ATOM 686 C CA . ARG A 1 83 ? 9.513 16.631 -20.660 1.00 92.69 83 ARG A CA 1
ATOM 687 C C . ARG A 1 83 ? 7.983 16.626 -20.660 1.00 92.69 83 ARG A C 1
ATOM 689 O O . ARG A 1 83 ? 7.384 17.460 -19.990 1.00 92.69 83 ARG A O 1
ATOM 696 N N . ASP A 1 84 ? 7.372 15.703 -21.396 1.00 94.62 84 ASP A N 1
ATOM 697 C CA . ASP A 1 84 ? 5.921 15.578 -21.510 1.00 94.62 84 ASP A CA 1
ATOM 698 C C . ASP A 1 84 ? 5.300 15.261 -20.145 1.00 94.62 84 ASP A C 1
ATOM 700 O O . ASP A 1 84 ? 5.779 14.381 -19.432 1.00 94.62 84 ASP A O 1
ATOM 704 N N . ALA A 1 85 ? 4.227 15.963 -19.774 1.00 91.88 85 ALA A N 1
ATOM 705 C CA . ALA A 1 85 ? 3.599 15.797 -18.460 1.00 91.88 85 ALA A CA 1
ATOM 706 C C . ALA A 1 85 ? 3.046 14.378 -18.231 1.00 91.88 85 ALA A C 1
ATOM 708 O O . ALA A 1 85 ? 3.034 13.908 -17.098 1.00 91.88 85 ALA A O 1
ATOM 709 N N . GLU A 1 86 ? 2.640 13.701 -19.306 1.00 94.06 86 GLU A N 1
ATOM 710 C CA . GLU A 1 86 ? 2.141 12.321 -19.306 1.00 94.06 86 GLU A CA 1
ATOM 711 C C . GLU A 1 86 ? 3.260 11.281 -19.163 1.00 94.06 86 GLU A C 1
ATOM 713 O O . GLU A 1 86 ? 2.999 10.104 -18.922 1.00 94.06 86 GLU A O 1
ATOM 718 N N . HIS A 1 87 ? 4.525 11.680 -19.286 1.00 95.81 87 HIS A N 1
ATOM 719 C CA . HIS A 1 87 ? 5.634 10.752 -19.141 1.00 95.81 87 HIS A CA 1
ATOM 720 C C . HIS A 1 87 ? 5.719 10.236 -17.697 1.00 95.81 87 HIS A C 1
ATOM 722 O O . HIS A 1 87 ? 5.718 11.034 -16.759 1.00 95.81 87 HIS A O 1
ATOM 728 N N . VAL A 1 88 ? 5.864 8.918 -17.511 1.00 97.12 88 VAL A N 1
ATOM 729 C CA . VAL A 1 88 ? 5.861 8.254 -16.188 1.00 97.12 88 VAL A CA 1
ATOM 730 C C . VAL A 1 88 ? 6.820 8.932 -15.210 1.00 97.12 88 VAL A C 1
ATOM 732 O O . VAL A 1 88 ? 6.433 9.271 -14.095 1.00 97.12 88 VAL A O 1
ATOM 735 N N . TYR A 1 89 ? 8.040 9.242 -15.663 1.00 97.56 89 TYR A N 1
ATOM 736 C CA . TYR A 1 89 ? 9.009 9.997 -14.867 1.00 97.56 89 TYR A CA 1
ATOM 737 C C . TYR A 1 89 ? 8.443 11.311 -14.308 1.00 97.56 89 TYR A C 1
ATOM 739 O O . TYR A 1 89 ? 8.650 11.618 -13.137 1.00 97.56 89 TYR A O 1
ATOM 747 N N . GLN A 1 90 ? 7.742 12.101 -15.128 1.00 97.44 90 GLN A N 1
ATOM 748 C CA . GLN A 1 90 ? 7.200 13.399 -14.718 1.00 97.44 90 GLN A CA 1
ATOM 749 C C . GLN A 1 90 ? 6.019 13.239 -13.760 1.00 97.44 90 GLN A C 1
ATOM 751 O O . GLN A 1 90 ? 5.912 14.015 -12.812 1.00 97.44 90 GLN A O 1
ATOM 756 N N . GLN A 1 91 ? 5.171 12.231 -13.976 1.00 97.75 91 GLN A N 1
ATOM 757 C CA . GLN A 1 91 ? 4.040 11.931 -13.098 1.00 97.75 91 GLN A CA 1
ATOM 758 C C . GLN A 1 91 ? 4.514 11.500 -11.706 1.00 97.75 91 GLN A C 1
ATOM 760 O O . GLN A 1 91 ? 4.160 12.145 -10.719 1.00 97.75 91 GLN A O 1
ATOM 765 N N . VAL A 1 92 ? 5.416 10.515 -11.628 1.00 97.38 92 VAL A N 1
ATOM 766 C CA . VAL A 1 92 ? 5.974 10.032 -10.351 1.00 97.38 92 VAL A CA 1
ATOM 767 C C . VAL A 1 92 ? 6.714 11.148 -9.613 1.00 97.38 92 VAL A C 1
ATOM 769 O O . VAL A 1 92 ? 6.584 11.297 -8.402 1.00 97.38 92 VAL A O 1
ATOM 772 N N . SER A 1 93 ? 7.426 12.014 -10.340 1.00 96.69 93 SER A N 1
ATOM 773 C CA . SER A 1 93 ? 8.112 13.174 -9.751 1.00 96.69 93 SER A CA 1
ATOM 774 C C . SER A 1 93 ? 7.174 14.194 -9.100 1.00 96.69 93 SER A C 1
ATOM 776 O O . SER A 1 93 ? 7.628 15.009 -8.301 1.00 96.69 93 SER A O 1
ATOM 778 N N . LYS A 1 94 ? 5.887 14.173 -9.458 1.00 96.44 94 LYS A N 1
ATOM 779 C CA . LYS A 1 94 ? 4.825 15.002 -8.876 1.00 96.44 94 LYS A CA 1
ATOM 780 C C . LYS A 1 94 ? 3.948 14.213 -7.896 1.00 96.44 94 LYS A C 1
ATOM 782 O O . LYS A 1 94 ? 2.861 14.679 -7.571 1.00 96.44 94 LYS A O 1
ATOM 787 N N . SER A 1 95 ? 4.393 13.031 -7.461 1.00 95.69 95 SER A N 1
ATOM 788 C CA . SER A 1 95 ? 3.626 12.111 -6.611 1.00 95.69 95 SER A CA 1
ATOM 789 C C . SER A 1 95 ? 2.292 11.676 -7.233 1.00 95.69 95 SER A C 1
ATOM 791 O O . SER A 1 95 ? 1.311 11.468 -6.525 1.00 95.69 95 SER A O 1
ATOM 793 N N . SER A 1 96 ? 2.251 11.562 -8.565 1.00 95.81 96 SER A N 1
ATOM 794 C CA . SER A 1 96 ? 1.116 11.028 -9.319 1.00 95.81 96 SER A CA 1
ATOM 795 C C . SER A 1 96 ? 1.465 9.643 -9.853 1.00 95.81 96 SER A C 1
ATOM 797 O O . SER A 1 96 ? 2.495 9.470 -10.508 1.00 95.81 96 SER A O 1
ATOM 799 N N . TRP A 1 97 ? 0.592 8.671 -9.607 1.00 95.12 97 TRP A N 1
ATOM 800 C CA . TRP A 1 97 ? 0.799 7.266 -9.955 1.00 95.12 97 TRP A CA 1
ATOM 801 C C . TRP A 1 97 ? 0.000 6.926 -11.222 1.00 95.12 97 TRP A C 1
ATOM 803 O O . TRP A 1 97 ? -1.223 6.811 -11.148 1.00 95.12 97 TRP A O 1
ATOM 813 N N . PRO A 1 98 ? 0.638 6.840 -12.407 1.00 95.75 98 PRO A N 1
ATOM 814 C CA . PRO A 1 98 ? -0.072 6.510 -13.639 1.00 95.75 98 PRO A CA 1
ATOM 815 C C . PRO A 1 98 ? -0.600 5.075 -13.624 1.00 95.75 98 PRO A C 1
ATOM 817 O O . PRO A 1 98 ? -0.038 4.201 -12.970 1.00 95.75 98 PRO A O 1
ATOM 820 N N . ALA A 1 99 ? -1.630 4.809 -14.428 1.00 94.31 99 ALA A N 1
ATOM 821 C CA . ALA A 1 99 ? -2.083 3.442 -14.661 1.00 94.31 99 ALA A CA 1
ATOM 822 C C . ALA A 1 99 ? -0.938 2.571 -15.213 1.00 94.31 99 ALA A C 1
ATOM 824 O O . ALA A 1 99 ? -0.245 2.968 -16.154 1.00 94.31 99 ALA A O 1
ATOM 825 N N . GLY A 1 100 ? -0.752 1.384 -14.628 1.00 95.50 100 GLY A N 1
ATOM 826 C CA . GLY A 1 100 ? 0.329 0.464 -14.979 1.00 95.50 100 GLY A CA 1
ATOM 827 C C . GLY A 1 100 ? 1.671 0.788 -14.321 1.00 95.50 100 GLY A C 1
ATOM 828 O O . GLY A 1 100 ? 2.674 0.185 -14.702 1.00 95.50 100 GLY A O 1
ATOM 829 N N . ILE A 1 101 ? 1.726 1.719 -13.355 1.00 96.56 101 ILE A N 1
ATOM 830 C CA . ILE A 1 101 ? 2.949 2.057 -12.607 1.00 96.56 101 ILE A CA 1
ATOM 831 C C . ILE A 1 101 ? 3.638 0.818 -11.999 1.00 96.56 101 ILE A C 1
ATOM 833 O O . ILE A 1 101 ? 4.859 0.787 -11.847 1.00 96.56 101 ILE A O 1
ATOM 837 N N . GLU A 1 102 ? 2.872 -0.236 -11.732 1.00 95.81 102 GLU A N 1
ATOM 838 C CA . GLU A 1 102 ? 3.303 -1.520 -11.189 1.00 95.81 102 GLU A CA 1
ATOM 839 C C . GLU A 1 102 ? 4.361 -2.207 -12.067 1.00 95.81 102 GLU A C 1
ATOM 841 O O . GLU A 1 102 ? 5.256 -2.872 -11.550 1.00 95.81 102 GLU A O 1
ATOM 846 N N . TYR A 1 103 ? 4.357 -1.990 -13.388 1.00 95.56 103 TYR A N 1
ATOM 847 C CA . TYR A 1 103 ? 5.397 -2.534 -14.273 1.00 95.56 103 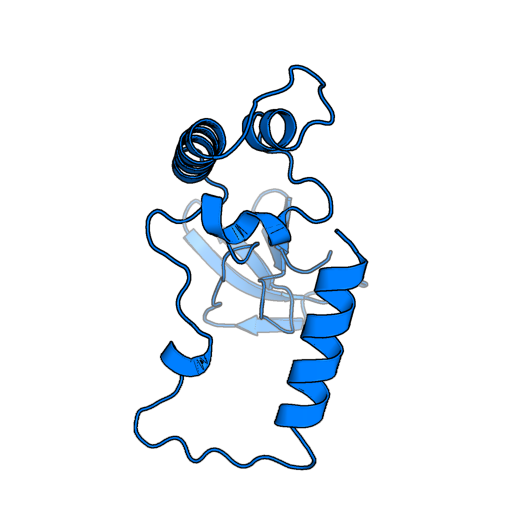TYR A CA 1
ATOM 848 C C . TYR A 1 103 ? 6.783 -1.917 -14.035 1.00 95.56 103 TYR A C 1
ATOM 850 O O . TYR A 1 103 ? 7.794 -2.498 -14.433 1.00 95.56 103 TYR A O 1
ATOM 858 N N . TRP A 1 104 ? 6.848 -0.768 -13.356 1.00 96.81 104 TRP A N 1
ATOM 859 C CA . TRP A 1 104 ? 8.089 -0.110 -12.945 1.00 96.81 104 TRP A CA 1
ATOM 860 C C . TRP A 1 104 ? 8.394 -0.283 -11.454 1.00 96.81 104 TRP A C 1
ATOM 862 O O . TRP A 1 104 ? 9.321 0.356 -10.953 1.00 96.81 104 TRP A O 1
ATOM 872 N N . GLN A 1 105 ? 7.683 -1.178 -10.755 1.00 97.06 105 GLN A N 1
ATOM 873 C CA . GLN A 1 105 ? 7.919 -1.513 -9.347 1.00 97.06 105 GLN A CA 1
ATOM 874 C C . GLN A 1 105 ? 9.410 -1.705 -8.995 1.00 97.06 105 GLN A C 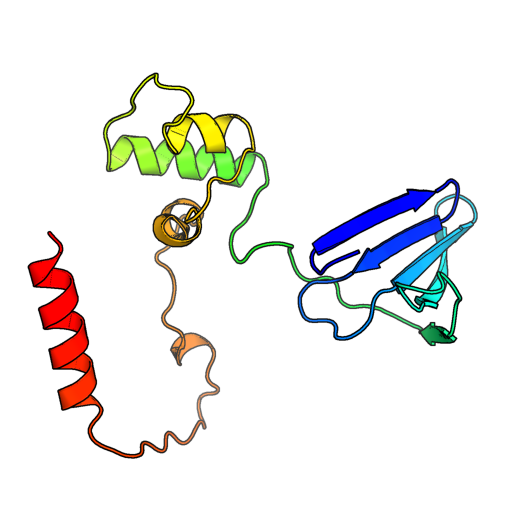1
ATOM 876 O O . GLN A 1 105 ? 9.830 -1.151 -7.979 1.00 97.06 105 GLN A O 1
ATOM 881 N N . PRO A 1 106 ? 10.258 -2.380 -9.810 1.00 97.31 106 PRO A N 1
ATOM 882 C CA . PRO A 1 106 ? 11.678 -2.543 -9.482 1.00 97.31 106 PRO A CA 1
ATOM 883 C C . PRO A 1 106 ? 12.443 -1.230 -9.267 1.00 97.31 106 PRO A C 1
ATOM 885 O O . PRO A 1 106 ? 13.382 -1.198 -8.480 1.00 97.31 106 PRO A O 1
ATOM 888 N N . LEU A 1 107 ? 12.045 -0.134 -9.923 1.00 97.81 107 LEU A N 1
ATOM 889 C CA . LEU A 1 107 ? 12.735 1.156 -9.808 1.00 97.81 107 LEU A CA 1
ATOM 890 C C . LEU A 1 107 ? 12.512 1.838 -8.448 1.00 97.81 107 LEU A C 1
ATOM 892 O O . LEU A 1 107 ? 13.251 2.759 -8.099 1.00 97.81 107 LEU A O 1
ATOM 896 N N . PHE A 1 108 ? 11.532 1.385 -7.665 1.00 97.88 108 PHE A N 1
ATOM 897 C CA . PHE A 1 108 ? 11.276 1.878 -6.309 1.00 97.88 108 PHE A CA 1
ATOM 898 C C . PHE A 1 108 ? 12.107 1.164 -5.232 1.00 97.88 108 PHE A C 1
ATOM 900 O O . PHE A 1 108 ? 12.045 1.546 -4.064 1.00 97.88 108 PHE A O 1
ATOM 907 N N . PHE A 1 109 ? 12.906 0.158 -5.601 1.00 97.81 109 PHE A N 1
ATOM 908 C CA . PHE A 1 109 ? 13.743 -0.606 -4.677 1.00 97.81 109 PHE A CA 1
ATOM 909 C C . PHE A 1 109 ? 15.211 -0.543 -5.091 1.00 97.81 109 PHE A C 1
ATOM 911 O O . PHE A 1 109 ? 15.544 -0.655 -6.265 1.00 97.81 109 PHE A O 1
ATOM 918 N N . SER A 1 110 ? 16.112 -0.374 -4.122 1.00 96.38 110 SER A N 1
ATOM 919 C CA . SER A 1 110 ? 17.561 -0.317 -4.375 1.00 96.38 110 SER A CA 1
ATOM 920 C C . SER A 1 110 ? 18.184 -1.695 -4.604 1.00 96.38 110 SER A C 1
ATOM 922 O O . SER A 1 110 ? 19.322 -1.801 -5.057 1.00 96.38 110 SER A O 1
ATOM 924 N N . GLN A 1 111 ? 17.448 -2.752 -4.267 1.00 96.25 111 GLN A N 1
ATOM 925 C CA . GLN A 1 111 ? 17.827 -4.139 -4.486 1.00 96.25 111 GLN A CA 1
ATOM 926 C C . GLN A 1 111 ? 16.852 -4.782 -5.477 1.00 96.25 111 GLN A C 1
ATOM 928 O O . GLN A 1 111 ? 15.685 -4.384 -5.524 1.00 96.25 111 GLN A O 1
ATOM 933 N N . PRO A 1 112 ? 17.294 -5.796 -6.242 1.00 95.50 112 PRO A N 1
ATOM 934 C CA . PRO A 1 112 ? 16.400 -6.561 -7.099 1.00 95.50 112 PRO A CA 1
ATOM 935 C C . PRO A 1 112 ? 15.230 -7.153 -6.311 1.00 95.50 112 PRO A C 1
ATOM 937 O O . PRO A 1 112 ? 15.412 -7.628 -5.187 1.00 95.50 112 PRO A O 1
ATOM 940 N N . LEU A 1 113 ? 14.046 -7.172 -6.927 1.00 96.44 113 LEU A N 1
ATOM 941 C CA . LEU A 1 113 ? 12.874 -7.794 -6.320 1.00 96.44 113 LEU A CA 1
ATOM 942 C C . LEU A 1 113 ? 13.143 -9.286 -6.073 1.00 96.44 113 LEU A C 1
ATOM 944 O O . LEU A 1 113 ? 13.575 -9.992 -6.994 1.00 96.44 113 LEU A O 1
ATOM 948 N N . PRO A 1 114 ? 12.892 -9.791 -4.855 1.00 95.94 114 PRO A N 1
ATOM 949 C CA . PRO A 1 114 ? 13.015 -11.210 -4.594 1.00 95.94 114 PRO A CA 1
ATOM 950 C C . PRO A 1 114 ? 11.927 -11.978 -5.353 1.00 95.94 114 PRO A C 1
ATOM 952 O O . PRO A 1 114 ? 10.847 -11.466 -5.647 1.00 95.94 114 PRO A O 1
ATOM 955 N N . SER A 1 115 ? 12.192 -13.245 -5.666 1.00 95.00 115 SER A N 1
ATOM 956 C CA . SER A 1 115 ? 11.151 -14.115 -6.218 1.00 95.00 115 SER A CA 1
ATOM 957 C C . SER A 1 115 ? 10.093 -14.423 -5.161 1.00 95.00 115 SER A C 1
ATOM 959 O O . SER A 1 115 ? 10.446 -14.572 -3.996 1.00 95.00 115 SER A O 1
ATOM 961 N N . LEU A 1 116 ? 8.853 -14.700 -5.570 1.00 94.62 116 LEU A N 1
ATOM 962 C CA . LEU A 1 116 ? 7.788 -15.163 -4.666 1.00 94.62 116 LEU A CA 1
ATOM 963 C C . LEU A 1 116 ? 8.224 -16.319 -3.740 1.00 94.62 116 LEU A C 1
ATOM 965 O O . LEU A 1 116 ? 7.819 -16.386 -2.584 1.00 94.62 116 LEU A O 1
ATOM 969 N N . PHE A 1 117 ? 9.094 -17.210 -4.224 1.00 95.88 117 PHE A N 1
ATOM 970 C CA . PHE A 1 117 ? 9.591 -18.353 -3.456 1.00 95.88 117 PHE A CA 1
ATOM 971 C C . PHE A 1 117 ? 10.416 -17.968 -2.218 1.00 95.88 117 PHE A C 1
ATOM 973 O O . PHE A 1 117 ? 10.558 -18.801 -1.328 1.00 95.88 117 PHE A O 1
ATOM 980 N N . SER A 1 118 ? 10.928 -16.734 -2.114 1.00 95.81 118 SER A N 1
ATOM 981 C CA . SER A 1 118 ? 11.657 -16.277 -0.920 1.00 95.81 118 SER A CA 1
ATOM 982 C C . SER A 1 118 ? 10.767 -16.164 0.316 1.00 95.81 118 SER A C 1
ATOM 984 O O . SER A 1 118 ? 11.280 -16.148 1.429 1.00 95.81 118 SER A O 1
ATOM 986 N N . TYR A 1 119 ? 9.450 -16.068 0.126 1.00 96.44 119 TYR A N 1
ATOM 987 C CA . TYR A 1 119 ? 8.468 -15.980 1.206 1.00 96.44 119 TYR A CA 1
ATOM 988 C C . TYR A 1 119 ? 8.024 -17.360 1.712 1.00 96.44 119 TYR A C 1
ATOM 990 O O . TYR A 1 119 ? 7.335 -17.446 2.727 1.00 96.44 119 TYR A O 1
ATOM 998 N N . LEU A 1 120 ? 8.391 -18.448 1.022 1.00 97.19 120 LEU A N 1
ATOM 999 C CA . LEU A 1 120 ? 7.986 -19.796 1.412 1.00 97.19 120 LEU A CA 1
ATOM 1000 C C . LEU A 1 120 ? 8.843 -20.316 2.579 1.00 97.19 120 LEU A C 1
ATOM 1002 O O . LEU A 1 120 ? 10.073 -20.274 2.497 1.00 97.19 120 LEU A O 1
ATOM 1006 N N . PRO A 1 121 ? 8.232 -20.883 3.637 1.00 97.62 121 PRO A N 1
ATOM 1007 C CA . PRO A 1 121 ? 8.967 -21.591 4.680 1.00 97.62 121 PRO A CA 1
ATOM 1008 C C . PRO A 1 121 ? 9.825 -22.734 4.123 1.00 97.62 121 PRO A C 1
ATOM 1010 O O . PRO A 1 121 ? 9.453 -23.390 3.146 1.00 97.62 121 PRO A O 1
ATOM 1013 N N . ALA A 1 122 ? 10.943 -23.040 4.787 1.00 96.19 122 ALA A N 1
ATOM 1014 C CA . ALA A 1 122 ? 11.904 -24.048 4.324 1.00 96.19 122 ALA A CA 1
ATOM 1015 C C . ALA A 1 122 ? 11.313 -25.466 4.161 1.00 96.19 122 ALA A C 1
ATOM 1017 O O . ALA A 1 122 ? 11.836 -26.273 3.398 1.00 96.19 122 ALA A O 1
ATOM 1018 N N . ASN A 1 123 ? 10.220 -25.776 4.858 1.00 97.00 123 ASN A N 1
ATOM 1019 C CA . ASN A 1 123 ? 9.517 -27.059 4.820 1.00 97.00 123 ASN A CA 1
ATOM 1020 C C . ASN A 1 123 ? 8.294 -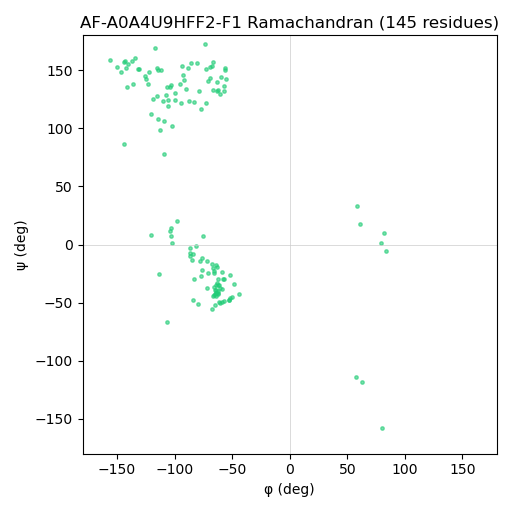27.066 3.879 1.00 97.00 123 ASN A C 1
ATOM 1022 O O . ASN A 1 123 ? 7.407 -27.906 4.033 1.00 97.00 123 ASN A O 1
ATOM 1026 N N . THR A 1 124 ? 8.221 -26.139 2.920 1.00 97.88 124 THR A N 1
ATOM 1027 C CA . THR A 1 124 ? 7.093 -26.050 1.984 1.00 97.88 124 THR A CA 1
ATOM 1028 C C . THR A 1 124 ? 7.121 -27.187 0.961 1.00 97.88 124 THR A C 1
ATOM 1030 O O . THR A 1 124 ? 8.059 -27.314 0.176 1.00 97.88 124 THR A O 1
ATOM 1033 N N . LEU A 1 125 ? 6.054 -27.987 0.916 1.00 97.00 125 LEU A N 1
ATOM 1034 C CA . LEU A 1 125 ? 5.823 -28.958 -0.154 1.00 97.00 125 LEU A CA 1
ATOM 1035 C C . LEU A 1 125 ? 5.172 -28.263 -1.357 1.00 97.00 125 LEU A C 1
ATOM 1037 O O . LEU A 1 125 ? 4.084 -27.705 -1.242 1.00 97.00 125 LEU A O 1
ATOM 1041 N N . LEU A 1 126 ? 5.807 -28.347 -2.527 1.00 95.19 126 LEU A N 1
ATOM 1042 C CA . LEU A 1 126 ? 5.245 -27.841 -3.778 1.00 95.19 126 LEU A CA 1
ATOM 1043 C C . LEU A 1 126 ? 4.527 -28.962 -4.533 1.00 95.19 126 LEU A C 1
ATOM 1045 O O . LEU A 1 126 ? 5.137 -29.963 -4.906 1.00 95.19 126 LEU A O 1
ATOM 1049 N N . VAL A 1 127 ? 3.241 -28.765 -4.813 1.00 95.19 127 VAL A N 1
ATOM 1050 C CA . VAL A 1 127 ? 2.443 -29.647 -5.673 1.00 95.19 127 VAL A CA 1
ATOM 1051 C C . VAL A 1 127 ? 2.037 -28.859 -6.909 1.00 95.19 127 VAL A C 1
ATOM 1053 O O . VAL A 1 127 ? 1.494 -27.763 -6.800 1.00 95.19 127 VAL A O 1
ATOM 1056 N N . ASN A 1 128 ? 2.295 -29.406 -8.095 1.00 93.06 128 ASN A N 1
ATOM 1057 C CA . ASN A 1 128 ? 1.836 -28.815 -9.348 1.00 93.06 128 ASN A CA 1
ATOM 1058 C C . ASN A 1 128 ? 0.823 -29.727 -10.040 1.00 93.06 128 ASN A C 1
ATOM 1060 O O . ASN A 1 128 ? 0.877 -30.949 -9.916 1.00 93.06 128 ASN A O 1
ATOM 1064 N N . THR A 1 129 ? -0.094 -29.116 -10.784 1.00 93.00 129 THR A N 1
ATOM 1065 C CA . THR A 1 129 ? -1.033 -29.815 -11.662 1.00 93.00 129 THR A CA 1
ATOM 1066 C C . THR A 1 129 ? -0.921 -29.253 -13.080 1.00 93.00 129 THR A C 1
ATOM 1068 O O . THR A 1 129 ? -0.717 -28.055 -13.292 1.00 93.00 129 THR A O 1
ATOM 1071 N N . GLY A 1 130 ? -1.035 -30.125 -14.083 1.00 89.75 130 GLY A N 1
ATOM 1072 C CA . GLY A 1 130 ? -0.936 -29.747 -15.496 1.00 89.75 130 GLY A CA 1
ATOM 1073 C C . GLY A 1 130 ? 0.498 -29.574 -16.017 1.00 89.75 130 GLY A C 1
ATOM 1074 O O . GLY A 1 130 ? 1.452 -30.138 -15.493 1.00 89.75 130 GLY A O 1
ATOM 1075 N N . HIS A 1 131 ? 0.652 -28.820 -17.112 1.00 90.50 131 HIS A N 1
ATOM 1076 C CA . HIS A 1 131 ? 1.918 -28.696 -17.850 1.00 90.50 131 HIS A CA 1
ATOM 1077 C C . HIS A 1 131 ? 2.552 -27.307 -17.682 1.00 90.50 131 HIS A C 1
ATOM 1079 O O . HIS A 1 131 ? 2.475 -26.473 -18.591 1.00 90.50 131 HIS A O 1
ATOM 1085 N N . LEU A 1 132 ? 3.193 -27.063 -16.533 1.00 90.81 132 LEU A N 1
ATOM 1086 C CA . LEU A 1 132 ? 3.832 -25.777 -16.208 1.00 90.81 132 LEU A CA 1
ATOM 1087 C C . LEU A 1 132 ? 4.807 -25.305 -17.297 1.00 90.81 132 LEU A C 1
ATOM 1089 O O . LEU A 1 132 ? 4.675 -24.185 -17.782 1.00 90.81 132 LEU A O 1
ATOM 1093 N N . GLU A 1 133 ? 5.700 -26.174 -17.778 1.00 89.44 133 GLU A N 1
ATOM 1094 C CA . GLU A 1 133 ? 6.662 -25.806 -18.830 1.00 89.44 133 GLU A CA 1
ATOM 1095 C C . GLU A 1 133 ? 5.998 -25.395 -20.148 1.00 89.44 133 GLU A C 1
ATOM 1097 O O . GLU A 1 133 ? 6.471 -24.494 -20.842 1.00 89.44 133 GLU A O 1
ATOM 1102 N N . LYS A 1 134 ? 4.873 -26.027 -20.506 1.00 90.44 134 LYS A N 1
ATOM 1103 C CA . LYS A 1 134 ? 4.125 -25.653 -21.712 1.00 90.44 134 LYS A CA 1
ATOM 1104 C C . LYS A 1 134 ? 3.523 -24.255 -21.559 1.00 90.44 134 LYS A C 1
ATOM 1106 O O . LYS A 1 134 ? 3.630 -23.458 -22.486 1.00 90.44 134 LYS A O 1
ATOM 1111 N N . ARG A 1 135 ? 2.936 -23.954 -20.395 1.00 87.94 135 ARG A N 1
ATOM 1112 C CA . ARG A 1 135 ? 2.369 -22.630 -20.088 1.00 87.94 135 ARG A CA 1
ATOM 1113 C C . ARG A 1 135 ? 3.451 -21.551 -20.025 1.00 87.94 135 ARG A C 1
ATOM 1115 O O . ARG A 1 135 ? 3.278 -20.504 -20.636 1.00 87.94 135 ARG A O 1
ATOM 1122 N N . ARG A 1 136 ? 4.592 -21.839 -19.390 1.00 88.44 136 ARG A N 1
ATOM 1123 C CA . ARG A 1 136 ? 5.752 -20.937 -19.333 1.00 88.44 136 ARG A CA 1
ATOM 1124 C C . ARG A 1 136 ? 6.249 -20.568 -20.730 1.00 88.44 136 ARG A C 1
ATOM 1126 O O . ARG A 1 136 ? 6.432 -19.392 -21.022 1.00 88.44 136 ARG A O 1
ATOM 1133 N N . ARG A 1 137 ? 6.431 -21.559 -21.613 1.00 89.31 137 ARG A N 1
ATOM 1134 C CA . ARG A 1 137 ? 6.849 -21.311 -23.004 1.00 89.31 137 ARG A CA 1
ATOM 1135 C C . ARG A 1 137 ? 5.830 -20.486 -23.785 1.00 89.31 137 ARG A C 1
ATOM 1137 O O . ARG A 1 137 ? 6.236 -19.589 -24.511 1.00 89.31 137 ARG A O 1
ATOM 1144 N N . ALA A 1 138 ? 4.536 -20.769 -23.627 1.00 87.12 138 ALA A N 1
ATOM 1145 C CA . ALA A 1 138 ? 3.482 -20.006 -24.295 1.00 87.12 138 ALA A CA 1
ATOM 1146 C C . ALA A 1 138 ? 3.472 -18.531 -23.859 1.00 87.12 138 ALA A C 1
ATOM 1148 O O . ALA A 1 138 ? 3.373 -17.651 -24.708 1.00 87.12 138 ALA A O 1
ATOM 1149 N N . LEU A 1 139 ? 3.644 -18.267 -22.559 1.00 85.06 139 LEU A N 1
ATOM 1150 C CA . LEU A 1 139 ? 3.736 -16.908 -22.022 1.00 85.06 139 LEU A CA 1
ATOM 1151 C C . LEU A 1 139 ? 4.943 -16.153 -22.604 1.00 85.06 139 LEU A C 1
ATOM 1153 O O . LEU A 1 139 ? 4.792 -15.051 -23.118 1.00 85.06 139 LEU A O 1
ATOM 1157 N N . LEU A 1 140 ? 6.129 -16.773 -22.582 1.00 83.31 140 LEU A N 1
ATOM 1158 C CA . LEU A 1 140 ? 7.361 -16.158 -23.090 1.00 83.31 140 LEU A CA 1
ATOM 1159 C C . LEU A 1 140 ? 7.309 -15.879 -24.595 1.00 83.31 140 LEU A C 1
ATOM 1161 O O . LEU A 1 140 ? 7.769 -14.827 -25.033 1.00 83.31 140 LEU A O 1
ATOM 1165 N N . ALA A 1 141 ? 6.723 -16.791 -25.375 1.00 80.94 141 ALA A N 1
ATOM 1166 C CA . ALA A 1 141 ? 6.512 -16.578 -26.803 1.00 80.94 141 ALA A CA 1
ATOM 1167 C C . ALA A 1 141 ? 5.587 -15.375 -27.065 1.00 80.94 141 ALA A C 1
ATOM 1169 O O . ALA A 1 141 ? 5.867 -14.580 -27.957 1.00 80.94 141 ALA A O 1
ATOM 1170 N N . GLY A 1 142 ? 4.535 -15.204 -26.255 1.00 73.12 142 GLY A N 1
ATOM 1171 C CA . GLY A 1 142 ? 3.634 -14.051 -26.335 1.00 73.12 142 GLY A CA 1
ATOM 1172 C C . GLY A 1 142 ? 4.325 -12.719 -26.025 1.00 73.12 142 GLY A C 1
ATOM 1173 O O . GLY A 1 142 ? 4.125 -11.744 -26.746 1.00 73.12 142 GLY A O 1
ATOM 1174 N N . CYS A 1 143 ? 5.194 -12.678 -25.011 1.00 72.62 143 CYS A N 1
ATOM 1175 C CA . CYS A 1 143 ? 5.959 -11.473 -24.671 1.00 72.62 143 CYS A CA 1
ATOM 1176 C C . CYS A 1 143 ? 6.967 -11.081 -25.762 1.00 72.62 143 CYS A C 1
ATOM 1178 O O . CYS A 1 143 ? 7.141 -9.898 -26.028 1.00 72.62 143 CYS A O 1
ATOM 1180 N N . GLN A 1 144 ? 7.604 -12.055 -26.420 1.00 61.31 144 GLN A N 1
ATOM 1181 C CA . GLN A 1 144 ? 8.541 -11.789 -27.520 1.00 61.31 144 GLN A CA 1
ATOM 1182 C C . GLN A 1 144 ? 7.852 -11.294 -28.796 1.00 61.31 144 GLN A C 1
ATOM 1184 O O . GLN A 1 144 ? 8.492 -10.631 -29.597 1.00 61.31 144 GLN A O 1
ATOM 1189 N N . SER A 1 145 ? 6.567 -11.605 -28.990 1.00 54.16 145 SER A N 1
ATOM 1190 C CA . SER A 1 145 ? 5.787 -11.116 -30.136 1.00 54.16 145 SER A CA 1
ATOM 1191 C C . SER A 1 145 ? 5.179 -9.720 -29.949 1.00 54.16 145 SER A C 1
ATOM 1193 O O . SER A 1 145 ? 4.605 -9.186 -30.893 1.00 54.16 145 SER A O 1
ATOM 1195 N N . ALA A 1 146 ? 5.256 -9.158 -28.739 1.00 47.81 146 ALA A N 1
ATOM 1196 C CA . ALA A 1 146 ? 4.698 -7.849 -28.386 1.00 47.81 146 ALA A CA 1
ATOM 1197 C C . ALA A 1 146 ? 5.759 -6.728 -28.306 1.00 47.81 146 ALA A C 1
ATOM 1199 O O . ALA A 1 146 ? 5.415 -5.592 -27.978 1.00 47.81 146 ALA A O 1
ATOM 1200 N N . LEU A 1 147 ? 7.023 -7.057 -28.593 1.00 41.31 147 LEU A N 1
ATOM 1201 C CA . LEU A 1 147 ? 8.165 -6.147 -28.737 1.00 41.31 147 LEU A CA 1
ATOM 1202 C C . LEU A 1 147 ? 8.579 -6.085 -30.209 1.00 41.31 147 LEU A C 1
ATOM 1204 O O . LEU A 1 147 ? 8.959 -4.981 -30.653 1.00 41.31 147 LEU A O 1
#

Organism: Serratia rubidaea (NCBI:txid61652)

Radius of gyration: 21.19 Å; Cα contacts (8 Å, |Δi|>4): 161; chains: 1; bounding box: 45×46×53 Å

Foldseek 3Di:
DDEPDWDDDPQWIWHHADPDPFIWIFGDDPPDTPFIFTADPPVRGTDGTDDDDDHDHSDPFDLDPVLLVQLLVLCVVPHDDDPDCPPCNNCSNVSHQDPPSVVSRQSSDPDGDDDPCVPDDPPDDDDDDDDPVVVVVVVVVVVVVVD

pLDDT: mean 93.43, std 8.19, range [41.31, 98.44]

Sequence (147 aa):
MEHGEFATRGALLDLYPMGSDEPYRIDFFDDEIDSLRIFDVDSQRTLSEVESINLLPAHEFPTDKNAIELFRSQWREQFEVRRDAEHVYQQVSKSSWPAGIEYWQPLFFSQPLPSLFSYLPANTLLVNTGHLEKRRRALLAGCQSAL

Secondary structure (DSSP, 8-state):
--TT-EEEETTEEEE--BT-SS-EEEEEETTEEEEEEEE-TTT--EEEEES----B-SSSS--SHHHHHHHHHHHHHHS-----TTSHHHHHHTT---TTGGGGGGGG-SSPPPPGGGGS-TTPPP---S-HHHHHHHHHHHHHT--

Nearest PDB structures (foldseek):
  3hjh-assembly1_A  TM=9.904E-01  e=2.490E-17  Escherichia coli K-12
  2b2n-assembly1_A  TM=9.716E-01  e=1.278E-17  Escherichia coli K-12
  6x50-assembly1_A  TM=9.550E-01  e=1.005E-15  Escherichia coli
  6xeo-assembly1_A  TM=8.866E-01  e=1.843E-14  Escherichia coli K-12
  4dfc-assembly1_A  TM=9.783E-01  e=1.369E-07  Escherichia coli K-12

Solvent-accessible surface area (backbone atoms only — not comparable to full-atom values): 9215 Å² total; per-residue (Å²): 132,52,74,54,38,71,49,80,57,90,54,34,38,40,35,19,35,36,95,48,98,61,34,38,37,37,36,44,54,90,95,42,82,70,46,39,27,35,39,42,79,88,81,69,42,78,74,50,78,52,96,78,84,78,78,51,67,76,54,102,53,65,83,49,74,66,26,41,52,45,26,56,50,50,40,63,75,77,44,87,86,67,89,50,71,84,35,65,72,45,26,43,73,69,79,37,84,58,91,70,50,71,83,52,45,60,40,43,43,98,57,83,77,77,60,79,70,78,76,55,61,95,84,64,83,89,83,87,80,86,61,61,70,59,52,52,51,53,54,54,54,54,58,64,72,76,110

InterPro domains:
  IPR004807 UvrABC system, subunit B [PTHR24029] (2-127)
  IPR027417 P-loop containing nucleoside triphosphate hydrolase [SSF52540] (1-145)
  IPR041471 UvrB, interaction domain [PF17757] (2-61)